Protein AF-A0A1X0SVI6-F1 (afdb_monomer)

pLDDT: mean 76.53, std 15.0, range [39.41, 91.25]

Structure (mmCIF, N/CA/C/O backbone):
data_AF-A0A1X0SVI6-F1
#
_entry.id   AF-A0A1X0SVI6-F1
#
loop_
_atom_site.group_PDB
_atom_site.id
_atom_site.type_symbol
_atom_site.label_atom_id
_atom_site.label_alt_id
_atom_site.label_comp_id
_atom_site.label_asym_id
_atom_site.label_entity_id
_atom_site.label_seq_id
_atom_site.pdbx_PDB_ins_code
_atom_site.Cartn_x
_atom_site.Cartn_y
_atom_site.Cartn_z
_atom_site.occupancy
_atom_site.B_iso_or_equiv
_atom_site.auth_seq_id
_atom_site.auth_comp_id
_atom_site.auth_asym_id
_atom_site.auth_atom_id
_atom_site.pdbx_PDB_model_num
ATOM 1 N N . GLU A 1 1 ? -9.257 19.167 -13.200 1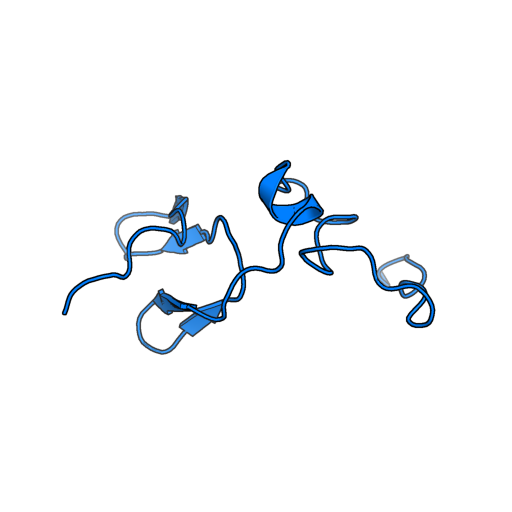.00 51.12 1 GLU A N 1
ATOM 2 C CA . GLU A 1 1 ? -8.296 18.637 -14.187 1.00 51.12 1 GLU A CA 1
ATOM 3 C C . GLU A 1 1 ? -8.312 17.113 -14.120 1.00 51.12 1 GLU A C 1
ATOM 5 O O . GLU A 1 1 ? -8.285 16.594 -13.007 1.00 51.12 1 GLU A O 1
ATOM 10 N N . PRO A 1 2 ? -8.486 16.389 -15.238 1.00 62.62 2 PRO A N 1
ATOM 11 C CA . PRO A 1 2 ? -8.512 14.931 -15.221 1.00 62.62 2 PRO A CA 1
ATOM 12 C C . PRO A 1 2 ? -7.112 14.357 -14.978 1.00 62.62 2 PRO A C 1
ATOM 14 O O . PRO A 1 2 ? -6.107 14.873 -15.459 1.00 62.62 2 PRO A O 1
ATOM 17 N N . ILE A 1 3 ? -7.057 13.268 -14.220 1.00 59.06 3 ILE A N 1
ATOM 18 C CA . ILE A 1 3 ? -5.816 12.588 -13.844 1.00 59.06 3 ILE A CA 1
ATOM 19 C C . ILE A 1 3 ? -5.253 11.851 -15.067 1.00 59.06 3 ILE A C 1
ATOM 21 O O . ILE A 1 3 ? -5.853 10.894 -15.553 1.00 59.06 3 ILE A O 1
ATOM 25 N N . GLY A 1 4 ? -4.102 12.295 -15.574 1.00 54.50 4 GLY A N 1
ATOM 26 C CA . GLY A 1 4 ? -3.409 11.649 -16.687 1.00 54.50 4 GLY A CA 1
ATOM 27 C C . GLY A 1 4 ? -2.691 10.364 -16.262 1.00 54.50 4 GLY A C 1
ATOM 28 O O . GLY A 1 4 ? -1.857 10.373 -15.357 1.00 54.50 4 GLY 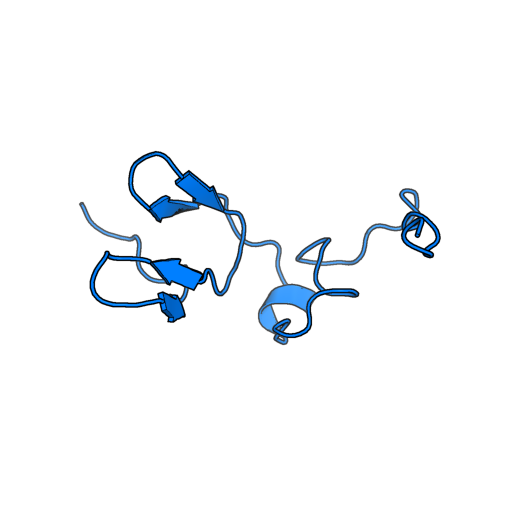A O 1
ATOM 29 N N . GLY A 1 5 ? -2.982 9.249 -16.937 1.00 59.31 5 GLY A N 1
ATOM 30 C CA . GLY A 1 5 ? -2.232 7.999 -16.801 1.00 59.31 5 GLY A CA 1
ATOM 31 C C . GLY A 1 5 ? -2.926 6.817 -17.475 1.00 59.31 5 GLY A C 1
ATOM 32 O O . GLY A 1 5 ? -4.117 6.605 -17.278 1.00 59.31 5 GLY A O 1
ATOM 33 N N . ARG A 1 6 ? -2.178 6.028 -18.258 1.00 62.31 6 ARG A N 1
ATOM 34 C CA . ARG A 1 6 ? -2.684 4.774 -18.838 1.00 62.31 6 ARG A CA 1
ATOM 35 C C . ARG A 1 6 ? -2.960 3.760 -17.714 1.00 62.31 6 ARG A C 1
ATOM 37 O O . ARG A 1 6 ? -2.116 3.643 -16.815 1.00 62.31 6 ARG A O 1
ATOM 44 N N . PRO A 1 7 ? -4.099 3.044 -17.739 1.00 63.16 7 PRO A N 1
ATOM 45 C CA . PRO A 1 7 ? -4.304 1.874 -16.895 1.00 63.16 7 PRO A CA 1
ATOM 46 C C . PRO A 1 7 ? -3.135 0.894 -17.075 1.00 63.16 7 PRO A C 1
ATOM 48 O O . PRO A 1 7 ? -2.639 0.762 -18.196 1.00 63.16 7 PRO A O 1
ATOM 51 N N . PRO A 1 8 ? -2.650 0.249 -16.003 1.00 55.91 8 PRO A N 1
ATOM 52 C CA . PRO A 1 8 ? -1.608 -0.762 -16.126 1.00 55.91 8 PRO A CA 1
ATOM 53 C C . PRO A 1 8 ? -2.100 -1.938 -16.982 1.00 55.91 8 PRO A C 1
ATOM 55 O O . PRO A 1 8 ? -3.273 -2.307 -16.915 1.00 55.91 8 PRO A O 1
ATOM 58 N N . ASP A 1 9 ? -1.198 -2.523 -17.769 1.00 60.12 9 ASP A N 1
ATOM 59 C CA . ASP A 1 9 ? -1.457 -3.733 -18.551 1.00 60.12 9 ASP A CA 1
ATOM 60 C C . ASP A 1 9 ? -1.877 -4.883 -17.622 1.00 60.12 9 ASP A C 1
ATOM 62 O O . ASP A 1 9 ? -1.078 -5.397 -16.839 1.00 60.12 9 ASP A O 1
ATOM 66 N N . LEU A 1 10 ? -3.146 -5.291 -17.701 1.00 63.84 10 LEU A N 1
ATOM 67 C CA . LEU A 1 10 ? -3.704 -6.372 -16.874 1.00 63.84 10 LEU A CA 1
ATOM 68 C C . LEU A 1 10 ? -3.226 -7.766 -17.315 1.00 63.84 10 LEU A C 1
ATOM 70 O O . LEU A 1 10 ? -3.420 -8.736 -16.587 1.00 63.84 10 LEU A O 1
ATOM 74 N N . ILE A 1 11 ? -2.615 -7.866 -18.500 1.00 65.94 11 ILE A N 1
ATOM 75 C CA . ILE A 1 11 ? -2.133 -9.123 -19.092 1.00 65.94 11 ILE A CA 1
ATOM 76 C C . ILE A 1 11 ? -0.836 -9.590 -18.413 1.00 65.94 11 ILE A C 1
ATOM 78 O O . ILE A 1 11 ? -0.618 -10.790 -18.249 1.00 65.94 11 ILE A O 1
ATOM 82 N N . HIS A 1 12 ? 0.003 -8.651 -17.969 1.00 65.12 12 HIS A N 1
ATOM 83 C CA . HIS A 1 12 ? 1.280 -8.936 -17.315 1.00 65.12 12 HIS A CA 1
ATOM 84 C C . HIS A 1 12 ? 1.349 -8.225 -15.963 1.00 65.12 12 HIS A C 1
ATOM 86 O O . HIS A 1 12 ? 2.037 -7.208 -15.833 1.00 65.12 12 HIS A O 1
ATOM 92 N N . PRO A 1 13 ? 0.620 -8.726 -14.948 1.00 67.25 13 PRO A N 1
ATOM 93 C CA . PRO A 1 13 ? 0.674 -8.129 -13.629 1.00 67.25 13 PRO A CA 1
ATOM 94 C C . PRO A 1 13 ? 2.115 -8.182 -13.099 1.00 67.25 13 PRO A C 1
ATOM 96 O O . PRO A 1 13 ? 2.793 -9.203 -13.253 1.00 67.25 13 PRO A O 1
ATOM 99 N N . PRO A 1 14 ? 2.595 -7.099 -12.467 1.00 72.75 14 PRO A N 1
ATOM 100 C CA . PRO A 1 14 ? 3.891 -7.115 -11.811 1.00 72.75 14 PRO A CA 1
ATOM 101 C C . PRO A 1 14 ? 3.917 -8.184 -10.711 1.00 72.75 14 PRO A C 1
ATOM 103 O O . PRO A 1 14 ? 2.906 -8.439 -10.047 1.00 72.75 14 PRO A O 1
ATOM 106 N N . GLN A 1 15 ? 5.081 -8.804 -10.518 1.00 81.06 15 GLN A N 1
ATOM 107 C CA . GLN A 1 15 ? 5.276 -9.752 -9.424 1.00 81.06 15 GLN A CA 1
ATOM 108 C C . GLN A 1 15 ? 5.208 -9.030 -8.068 1.00 81.06 15 GLN A C 1
ATOM 110 O O . GLN A 1 15 ? 5.507 -7.841 -7.960 1.00 81.06 15 GLN A O 1
ATOM 115 N N . GLY A 1 16 ? 4.743 -9.740 -7.040 1.00 89.50 16 GLY A N 1
ATOM 116 C CA . GLY A 1 16 ? 4.538 -9.172 -5.710 1.00 89.50 16 GLY A CA 1
ATOM 117 C C . GLY A 1 16 ? 3.296 -8.274 -5.591 1.00 89.50 16 GLY A C 1
ATOM 118 O O . GLY A 1 16 ? 2.165 -8.674 -5.906 1.00 89.50 16 GLY A O 1
ATOM 119 N N . CYS A 1 17 ? 3.484 -7.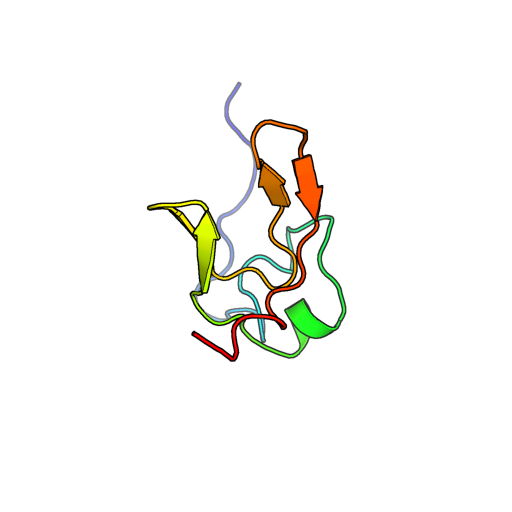067 -5.054 1.00 90.25 17 CYS A N 1
ATOM 120 C CA . CYS A 1 17 ? 2.429 -6.083 -4.827 1.00 90.25 17 CYS A CA 1
ATOM 121 C C . CYS A 1 17 ? 2.040 -5.373 -6.139 1.00 90.25 17 CYS A C 1
ATOM 123 O O . CYS A 1 17 ? 2.874 -4.687 -6.729 1.00 90.25 17 CYS A O 1
ATOM 125 N N . PRO A 1 18 ? 0.763 -5.410 -6.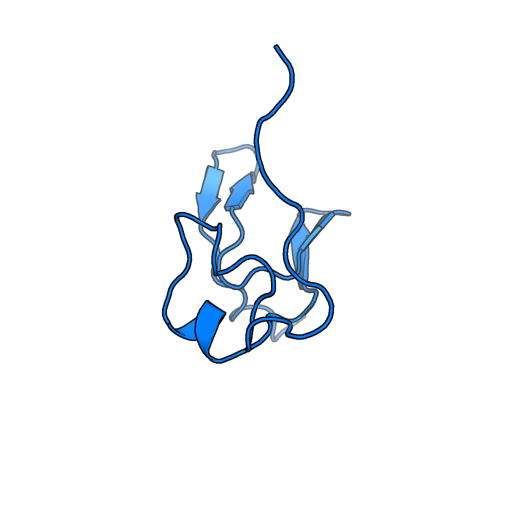567 1.00 86.69 18 PRO A N 1
ATOM 126 C CA . PRO A 1 18 ? 0.329 -4.805 -7.833 1.00 86.69 18 PRO A CA 1
ATOM 127 C C . PRO A 1 18 ? 0.550 -3.287 -7.896 1.00 86.69 18 PRO A C 1
ATOM 129 O O . PRO A 1 18 ? 0.622 -2.702 -8.974 1.00 86.69 18 PRO A O 1
ATOM 132 N N . PHE A 1 19 ? 0.686 -2.643 -6.736 1.00 88.12 19 PHE A N 1
ATOM 133 C CA . PHE A 1 19 ? 0.905 -1.207 -6.619 1.00 88.12 19 PHE A CA 1
ATOM 134 C C . PHE A 1 19 ? 2.387 -0.815 -6.595 1.00 88.12 19 PHE A C 1
ATOM 136 O O . PHE A 1 19 ? 2.685 0.373 -6.722 1.00 88.12 19 PHE A O 1
ATOM 143 N N . HIS A 1 20 ? 3.328 -1.762 -6.470 1.00 90.19 20 HIS A N 1
ATOM 144 C CA . HIS A 1 20 ? 4.758 -1.454 -6.353 1.00 90.19 20 HIS A CA 1
ATOM 145 C C . HIS A 1 20 ? 5.321 -0.589 -7.503 1.00 90.19 20 HIS A C 1
ATOM 147 O O . HIS A 1 20 ? 6.193 0.232 -7.218 1.00 90.19 20 HIS A O 1
ATOM 153 N N . PRO A 1 21 ? 4.858 -0.683 -8.774 1.00 87.31 21 PRO A N 1
ATOM 154 C CA . PRO A 1 21 ? 5.392 0.163 -9.847 1.00 87.31 21 PRO A CA 1
ATOM 155 C C . PRO A 1 21 ? 5.008 1.639 -9.708 1.00 87.31 21 PRO A C 1
ATOM 157 O O . PRO A 1 21 ? 5.615 2.497 -10.342 1.00 87.31 21 PRO A O 1
ATOM 160 N N . ARG A 1 22 ? 3.974 1.939 -8.911 1.00 88.44 22 ARG A N 1
ATOM 161 C CA . ARG A 1 22 ? 3.431 3.292 -8.713 1.00 88.44 22 ARG A CA 1
ATOM 162 C C . ARG A 1 22 ? 3.534 3.780 -7.267 1.00 88.44 22 ARG A C 1
ATOM 164 O O . ARG A 1 22 ? 3.226 4.937 -6.995 1.00 88.44 22 ARG A O 1
ATOM 171 N N . CYS A 1 23 ? 3.933 2.919 -6.336 1.00 89.06 23 CYS A N 1
ATOM 172 C CA . CYS A 1 23 ? 4.042 3.249 -4.925 1.00 89.06 23 CYS A CA 1
ATOM 173 C C . CYS A 1 23 ? 5.404 3.890 -4.632 1.00 89.06 23 CYS A C 1
ATOM 175 O O . CYS A 1 23 ? 6.446 3.259 -4.784 1.00 89.06 23 CYS A O 1
ATOM 177 N N . ARG A 1 24 ? 5.392 5.140 -4.153 1.00 88.31 24 ARG A N 1
ATOM 178 C CA . ARG A 1 24 ? 6.603 5.886 -3.752 1.00 88.31 24 ARG A CA 1
ATOM 179 C C . ARG A 1 24 ? 7.310 5.325 -2.510 1.00 88.31 24 ARG A C 1
ATOM 181 O O . ARG A 1 24 ? 8.423 5.737 -2.218 1.00 88.31 24 ARG A O 1
ATOM 188 N N . PHE A 1 25 ? 6.642 4.434 -1.780 1.00 88.19 25 PHE A N 1
ATOM 189 C CA . PHE A 1 25 ? 7.133 3.775 -0.567 1.00 88.19 25 PHE A CA 1
ATOM 190 C C . PHE A 1 25 ? 7.397 2.277 -0.800 1.00 88.19 25 PHE A C 1
ATOM 192 O O . PHE A 1 25 ? 7.470 1.507 0.152 1.00 88.19 25 PHE A O 1
ATOM 199 N N . ALA A 1 26 ? 7.450 1.829 -2.061 1.00 89.75 26 ALA A N 1
ATOM 200 C CA . ALA A 1 26 ? 7.708 0.432 -2.379 1.00 89.75 26 ALA A CA 1
ATOM 201 C C . ALA A 1 26 ? 9.159 0.054 -2.063 1.00 89.75 26 ALA A C 1
ATOM 203 O O . ALA A 1 26 ? 10.085 0.591 -2.670 1.00 89.75 26 ALA A O 1
ATOM 204 N N . GLU A 1 27 ? 9.328 -0.928 -1.185 1.00 91.06 27 GLU A N 1
ATOM 205 C CA . GLU A 1 27 ? 10.613 -1.576 -0.919 1.00 91.06 27 GLU A CA 1
ATOM 206 C C . GLU A 1 27 ? 10.743 -2.892 -1.698 1.00 91.06 27 GLU A C 1
ATOM 208 O O . GLU A 1 27 ? 9.807 -3.328 -2.381 1.00 91.06 27 GLU A O 1
ATOM 213 N N . ASP A 1 28 ? 11.893 -3.554 -1.586 1.00 91.25 28 ASP A N 1
ATOM 214 C CA . ASP A 1 28 ? 12.173 -4.822 -2.268 1.00 91.25 28 ASP A CA 1
ATOM 215 C C . ASP A 1 28 ? 11.154 -5.913 -1.926 1.00 91.25 28 ASP A C 1
ATOM 217 O O . ASP A 1 28 ? 10.696 -6.634 -2.815 1.00 91.25 28 ASP A O 1
ATOM 221 N N . LYS A 1 29 ? 10.676 -5.956 -0.675 1.00 89.62 29 LYS A N 1
ATOM 222 C CA . LYS A 1 29 ? 9.625 -6.890 -0.244 1.00 89.62 29 LYS A CA 1
ATOM 223 C C . LYS A 1 29 ? 8.324 -6.731 -1.039 1.00 89.62 29 LYS A C 1
ATOM 225 O O . LYS A 1 29 ? 7.677 -7.718 -1.375 1.00 89.62 29 LYS A O 1
ATOM 230 N N . CYS A 1 30 ? 7.972 -5.501 -1.424 1.00 90.88 30 CYS A N 1
ATOM 231 C CA . CYS A 1 30 ? 6.804 -5.226 -2.265 1.00 90.88 30 CYS A CA 1
ATOM 232 C C . CYS A 1 30 ? 6.972 -5.725 -3.705 1.00 90.88 30 CYS A C 1
ATOM 234 O O . CYS A 1 30 ? 5.969 -5.940 -4.380 1.00 90.88 30 CYS A O 1
ATOM 236 N N . ARG A 1 31 ? 8.210 -5.866 -4.191 1.00 90.62 31 ARG A N 1
ATOM 237 C CA . ARG A 1 31 ? 8.527 -6.368 -5.541 1.00 90.62 31 ARG A CA 1
ATOM 238 C C . ARG A 1 31 ? 8.626 -7.891 -5.563 1.00 90.62 31 ARG A C 1
ATOM 240 O O . ARG A 1 31 ? 8.298 -8.509 -6.569 1.00 90.62 31 ARG A O 1
ATOM 247 N N . ALA A 1 32 ? 9.082 -8.478 -4.460 1.00 91.06 32 ALA A N 1
ATOM 248 C CA . ALA A 1 32 ? 9.253 -9.917 -4.318 1.00 91.06 32 ALA A CA 1
ATOM 249 C C . ALA A 1 32 ? 7.932 -10.628 -3.994 1.00 91.06 32 ALA A C 1
ATOM 251 O O . ALA A 1 32 ? 7.612 -11.645 -4.606 1.00 91.06 32 ALA A O 1
ATOM 252 N N . GLU A 1 33 ? 7.142 -10.086 -3.061 1.00 90.00 33 GLU A N 1
ATOM 253 C CA . GLU A 1 33 ? 6.011 -10.801 -2.469 1.00 90.00 33 GLU A CA 1
ATOM 254 C C . GLU A 1 33 ? 4.749 -9.944 -2.376 1.00 90.00 33 GLU A C 1
ATOM 256 O O . GLU A 1 33 ? 4.782 -8.721 -2.194 1.00 90.00 33 GLU A O 1
ATOM 261 N N . ARG A 1 34 ? 3.593 -10.605 -2.495 1.00 88.94 34 ARG A N 1
ATOM 262 C CA . ARG A 1 34 ? 2.296 -9.950 -2.334 1.00 88.94 34 ARG A CA 1
ATOM 263 C C . ARG A 1 34 ? 1.948 -9.885 -0.842 1.00 88.94 34 ARG A C 1
ATOM 265 O O . ARG A 1 34 ? 1.890 -10.938 -0.211 1.00 88.94 34 ARG A O 1
ATOM 272 N N . PRO A 1 35 ? 1.671 -8.692 -0.287 1.00 89.12 35 PRO A N 1
ATOM 273 C CA . PRO A 1 35 ? 1.283 -8.571 1.113 1.00 89.12 35 PRO A CA 1
ATOM 274 C C . PRO A 1 35 ? -0.060 -9.267 1.388 1.00 89.12 35 PRO A C 1
ATOM 276 O O . PRO A 1 35 ? -0.967 -9.193 0.548 1.00 89.12 35 PRO A O 1
ATOM 279 N N . PRO A 1 36 ? -0.222 -9.912 2.556 1.00 89.25 36 PRO A N 1
ATOM 280 C CA . PRO A 1 36 ? -1.508 -10.443 2.989 1.00 89.25 36 PRO A CA 1
ATOM 281 C C . PRO A 1 36 ? -2.479 -9.307 3.339 1.00 89.25 36 PRO A C 1
ATOM 283 O O . PRO A 1 36 ? -2.066 -8.203 3.687 1.00 89.25 36 PRO A O 1
ATOM 286 N N . LEU A 1 37 ? -3.785 -9.581 3.265 1.00 89.56 37 LEU A N 1
ATOM 287 C CA . LEU A 1 37 ? -4.817 -8.633 3.690 1.00 89.56 37 LEU A CA 1
ATOM 288 C C . LEU A 1 37 ? -4.933 -8.629 5.223 1.00 89.56 37 LEU A C 1
ATOM 290 O O . LEU A 1 37 ? -5.682 -9.430 5.792 1.00 89.56 37 LEU A O 1
ATOM 294 N N . ALA A 1 38 ? -4.220 -7.709 5.865 1.00 87.81 38 ALA A N 1
ATOM 295 C CA . ALA A 1 38 ? -4.192 -7.545 7.315 1.00 87.81 38 ALA A CA 1
ATOM 296 C C . ALA A 1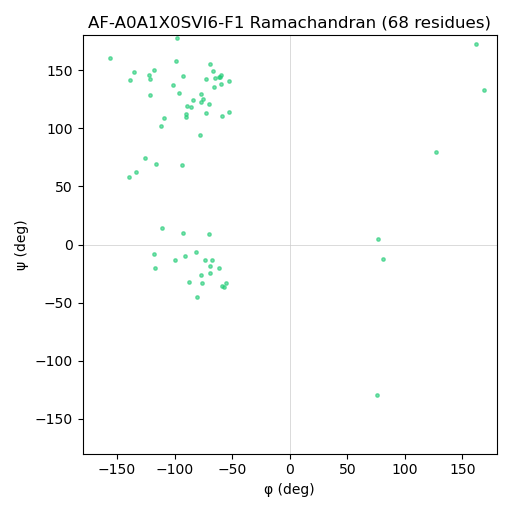 38 ? -5.116 -6.414 7.782 1.00 87.81 38 ALA A C 1
ATOM 298 O O . ALA A 1 38 ? -5.477 -5.527 7.005 1.00 87.81 38 ALA A O 1
ATOM 299 N N . GLU A 1 39 ? -5.523 -6.469 9.046 1.00 87.06 39 GLU A N 1
ATOM 300 C CA . GLU A 1 39 ? -6.178 -5.347 9.715 1.00 87.06 39 GLU A CA 1
ATOM 301 C C . GLU A 1 39 ? -5.123 -4.307 10.094 1.00 87.06 39 GLU A C 1
ATOM 303 O O . GLU A 1 39 ? -4.076 -4.654 10.630 1.00 87.06 39 GLU A O 1
ATOM 308 N N . VAL A 1 40 ? -5.370 -3.049 9.733 1.00 84.81 40 VAL A N 1
ATOM 309 C CA . VAL A 1 40 ? -4.433 -1.934 9.964 1.00 84.81 40 VAL A CA 1
ATOM 310 C C . VAL A 1 40 ? -5.022 -0.881 10.892 1.00 84.81 40 VAL A C 1
ATOM 312 O O . VAL A 1 40 ? -4.293 -0.095 11.473 1.00 84.81 40 VAL A O 1
ATOM 315 N N . GLU A 1 41 ? -6.342 -0.864 11.030 1.00 82.62 41 GLU A N 1
ATOM 316 C CA . GLU A 1 41 ? -7.086 -0.043 11.977 1.00 82.62 41 GLU A CA 1
ATOM 317 C C . GLU A 1 41 ? -8.432 -0.742 12.210 1.00 82.62 41 GLU A C 1
ATOM 319 O O . GLU A 1 41 ? -8.866 -1.545 11.377 1.00 82.62 41 GLU A O 1
ATOM 324 N N . THR A 1 42 ? -9.125 -0.435 13.304 1.00 84.25 42 THR A N 1
ATOM 325 C CA . THR A 1 42 ? -10.440 -1.013 13.605 1.00 84.25 42 THR A CA 1
ATOM 326 C C . THR A 1 42 ? -11.400 -0.842 12.423 1.00 84.25 42 THR A C 1
ATOM 328 O O . THR A 1 42 ? -11.775 0.270 12.051 1.00 84.25 42 THR A O 1
ATOM 331 N N . GLY A 1 43 ? -11.802 -1.957 11.806 1.00 86.94 43 GLY A N 1
ATOM 332 C CA . GLY A 1 43 ? -12.696 -1.960 10.643 1.00 86.94 43 GLY A CA 1
ATOM 333 C C . GLY A 1 43 ? -12.042 -1.577 9.307 1.00 86.94 43 GLY A C 1
ATOM 334 O O . GLY A 1 43 ? -12.740 -1.512 8.292 1.00 86.94 43 GLY A O 1
ATOM 335 N N . ARG A 1 44 ? -10.721 -1.358 9.256 1.00 86.25 44 ARG A N 1
ATOM 336 C CA . ARG A 1 44 ? -9.968 -1.082 8.023 1.00 86.25 44 ARG A CA 1
ATOM 337 C C . ARG A 1 44 ? -8.883 -2.125 7.817 1.00 86.25 44 ARG A C 1
ATOM 339 O O . ARG A 1 44 ? -8.037 -2.387 8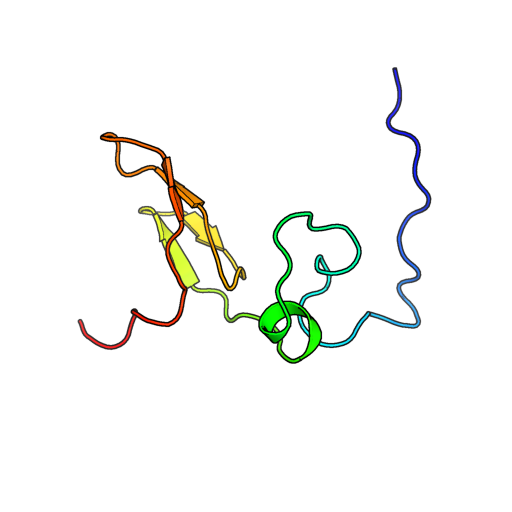.667 1.00 86.25 44 ARG A O 1
ATOM 346 N N . ARG A 1 45 ? -8.877 -2.692 6.617 1.00 89.12 45 ARG A N 1
ATOM 347 C CA . ARG A 1 45 ? -7.918 -3.717 6.213 1.00 89.12 45 ARG A CA 1
ATOM 348 C C . ARG A 1 45 ? -7.142 -3.253 4.995 1.00 89.12 45 ARG A C 1
ATOM 350 O O . ARG A 1 45 ? -7.715 -2.636 4.098 1.00 89.12 45 ARG A O 1
ATOM 357 N N . ALA A 1 46 ? -5.857 -3.578 4.944 1.00 89.50 46 ALA A N 1
ATOM 358 C CA . ALA A 1 46 ? -5.004 -3.276 3.806 1.00 89.50 46 ALA A CA 1
ATOM 359 C C . ALA A 1 46 ? -4.082 -4.452 3.481 1.00 89.50 46 ALA A C 1
ATOM 361 O O . ALA A 1 46 ? -3.538 -5.113 4.360 1.00 89.50 46 ALA A O 1
ATOM 362 N N . ALA A 1 47 ? -3.885 -4.685 2.186 1.00 91.00 47 ALA A N 1
ATOM 363 C CA . ALA A 1 47 ? -2.828 -5.546 1.673 1.00 91.00 47 ALA A CA 1
ATOM 364 C C . ALA A 1 47 ? -1.611 -4.673 1.340 1.00 91.00 47 ALA A C 1
ATOM 366 O O . ALA A 1 47 ? -1.292 -4.430 0.177 1.00 91.00 47 ALA A O 1
ATOM 367 N N . CYS A 1 48 ? -0.980 -4.123 2.376 1.00 90.31 48 CYS A N 1
ATOM 368 C CA . CYS A 1 48 ? 0.258 -3.352 2.283 1.00 90.31 48 CYS A CA 1
ATOM 369 C C . CYS A 1 48 ? 1.302 -4.030 3.167 1.00 90.31 48 CYS A C 1
ATOM 371 O O . CYS A 1 48 ? 0.929 -4.565 4.202 1.00 90.31 48 CYS A O 1
ATOM 373 N N . TRP A 1 49 ? 2.581 -4.013 2.787 1.00 91.06 49 TRP A N 1
ATOM 374 C CA . TRP A 1 49 ? 3.671 -4.424 3.686 1.00 91.06 49 TRP A CA 1
ATOM 375 C C . TRP A 1 49 ? 4.013 -3.350 4.721 1.00 91.06 49 TRP A C 1
ATOM 377 O O . TRP A 1 49 ? 4.499 -3.676 5.798 1.00 91.06 49 TRP A O 1
ATOM 387 N N . PHE A 1 50 ? 3.739 -2.089 4.379 1.00 89.50 50 PHE A N 1
ATOM 388 C CA . PHE A 1 50 ? 4.071 -0.914 5.180 1.00 89.50 50 PHE A CA 1
ATOM 389 C C . PHE A 1 50 ? 2.872 0.043 5.264 1.00 89.50 50 PHE A C 1
ATOM 391 O O . PHE A 1 50 ? 2.904 1.130 4.672 1.00 89.50 50 PHE A O 1
ATOM 398 N N . PRO A 1 51 ? 1.741 -0.380 5.852 1.00 87.81 51 PRO A N 1
ATOM 399 C CA . PRO A 1 51 ? 0.599 0.500 6.045 1.00 87.81 51 PRO A CA 1
ATOM 400 C C . PRO A 1 51 ? 0.954 1.709 6.917 1.00 87.81 51 PRO A C 1
ATOM 402 O O . PRO A 1 51 ? 1.722 1.614 7.870 1.00 87.81 51 PRO A O 1
ATOM 405 N N . PHE A 1 52 ? 0.353 2.851 6.591 1.00 84.12 52 PHE A N 1
ATOM 406 C CA . PHE A 1 52 ? 0.309 3.985 7.503 1.00 84.12 52 PHE A CA 1
ATOM 407 C C . PHE A 1 52 ? -0.947 3.845 8.357 1.00 84.12 52 PHE A C 1
ATOM 409 O O . PHE A 1 52 ? -2.051 3.784 7.809 1.00 84.12 52 PHE A O 1
ATOM 416 N N . ILE A 1 53 ? -0.759 3.746 9.666 1.00 81.88 53 ILE A N 1
ATOM 417 C CA . ILE A 1 53 ? -1.824 3.665 10.660 1.00 81.88 53 ILE A CA 1
ATOM 418 C C . ILE A 1 53 ? -1.959 5.046 11.285 1.00 81.88 53 ILE A C 1
ATOM 420 O O . ILE A 1 53 ? -0.955 5.700 11.562 1.00 81.88 53 ILE A O 1
ATOM 424 N N . ASP A 1 54 ? -3.196 5.489 11.470 1.00 76.81 54 ASP A N 1
ATOM 425 C CA . ASP A 1 54 ? -3.499 6.657 12.282 1.00 76.81 54 ASP A CA 1
ATOM 426 C C . ASP A 1 54 ? -4.181 6.157 13.554 1.00 76.81 54 ASP A C 1
ATOM 428 O O . ASP A 1 54 ? -5.289 5.630 13.509 1.00 76.81 54 ASP A O 1
ATOM 432 N N . ASP A 1 55 ? -3.477 6.229 14.678 1.00 74.62 55 ASP A N 1
ATOM 433 C CA . ASP A 1 55 ? -3.975 5.763 15.980 1.00 74.62 55 ASP A CA 1
ATOM 434 C C . ASP A 1 55 ? -4.663 6.882 16.787 1.00 74.62 55 ASP A C 1
ATOM 436 O O . ASP A 1 55 ? -4.984 6.721 17.964 1.00 74.62 55 ASP A O 1
ATOM 440 N N . GLY A 1 56 ? -4.905 8.037 16.158 1.00 70.81 56 GLY A N 1
ATOM 441 C CA . GLY A 1 56 ? -5.445 9.230 16.806 1.00 70.81 56 GLY A CA 1
ATOM 442 C C . GLY A 1 56 ? -4.405 10.071 17.557 1.00 70.81 56 GLY A C 1
ATOM 443 O O . GLY A 1 56 ? -4.705 11.223 17.877 1.00 70.81 56 GLY A O 1
ATOM 444 N N . ALA A 1 57 ? -3.185 9.564 17.796 1.00 64.62 57 ALA A N 1
ATOM 445 C CA . ALA A 1 57 ? -2.048 10.361 18.276 1.00 64.62 57 ALA A CA 1
ATOM 446 C C . ALA A 1 57 ? -1.072 10.773 17.152 1.00 64.62 57 ALA A C 1
ATOM 448 O O . ALA A 1 57 ? -0.250 11.671 17.351 1.00 64.62 57 ALA A O 1
ATOM 449 N N . GLY A 1 58 ? -1.182 10.172 15.962 1.00 66.12 58 GLY A N 1
ATOM 450 C CA . GLY A 1 58 ? -0.451 10.557 14.754 1.00 66.12 58 GLY A CA 1
ATOM 451 C C . GLY A 1 58 ? -0.433 9.461 13.685 1.00 66.12 58 GLY A C 1
ATOM 452 O O . GLY A 1 58 ? -0.839 8.330 13.929 1.00 66.12 58 GLY A O 1
ATOM 453 N N . THR A 1 59 ? 0.074 9.794 12.494 1.00 74.38 59 THR A N 1
ATOM 454 C CA . THR A 1 59 ? 0.231 8.837 11.389 1.00 74.38 59 THR A CA 1
ATOM 455 C C . THR A 1 59 ? 1.606 8.162 11.458 1.00 74.38 59 THR A C 1
ATOM 457 O O . THR A 1 59 ? 2.630 8.809 11.214 1.00 74.38 59 THR A O 1
ATOM 460 N N . SER A 1 60 ? 1.651 6.861 11.748 1.00 74.25 60 SER A N 1
ATOM 461 C CA . SER A 1 60 ? 2.884 6.067 11.853 1.00 74.25 60 SER A CA 1
ATOM 462 C C . SER A 1 60 ? 2.932 4.937 10.817 1.00 74.25 60 SER A C 1
ATOM 464 O O . SER A 1 60 ? 1.904 4.451 10.348 1.00 74.25 60 SER A O 1
ATOM 466 N N . ARG A 1 61 ? 4.138 4.546 10.384 1.00 77.56 61 ARG A N 1
ATOM 467 C CA . ARG A 1 61 ? 4.328 3.443 9.427 1.00 77.56 61 ARG A CA 1
ATOM 468 C C . ARG A 1 61 ? 4.476 2.137 10.200 1.00 77.56 61 ARG A C 1
ATOM 470 O O . ARG A 1 61 ? 5.508 1.933 10.834 1.00 77.56 61 ARG A O 1
ATOM 477 N N . ALA A 1 62 ? 3.480 1.268 10.119 1.00 71.88 62 ALA A N 1
ATOM 478 C CA . ALA A 1 62 ? 3.539 -0.066 10.696 1.00 71.88 62 ALA A CA 1
ATOM 479 C C . ALA A 1 62 ? 4.036 -1.062 9.650 1.00 71.88 62 ALA A C 1
ATOM 481 O O . ALA A 1 62 ? 3.737 -0.927 8.464 1.00 71.88 62 ALA A O 1
ATOM 482 N N . GLU A 1 63 ? 4.805 -2.058 10.075 1.00 66.56 63 GLU A N 1
ATOM 483 C CA . GLU A 1 63 ? 5.169 -3.183 9.224 1.00 66.56 63 GLU A CA 1
ATOM 484 C C . GLU A 1 63 ? 4.199 -4.332 9.495 1.00 66.56 63 GLU A C 1
ATOM 486 O O . GLU A 1 63 ? 3.961 -4.712 10.638 1.00 66.56 63 GLU A O 1
ATOM 491 N N . THR A 1 64 ? 3.633 -4.919 8.445 1.00 62.56 64 THR A N 1
ATOM 492 C CA . THR A 1 64 ? 2.587 -5.960 8.551 1.00 62.56 64 THR A CA 1
ATOM 493 C C . THR A 1 64 ? 3.119 -7.297 9.097 1.00 62.56 64 THR A C 1
ATOM 495 O O . THR A 1 64 ? 2.432 -8.312 9.046 1.00 62.56 64 THR A O 1
AT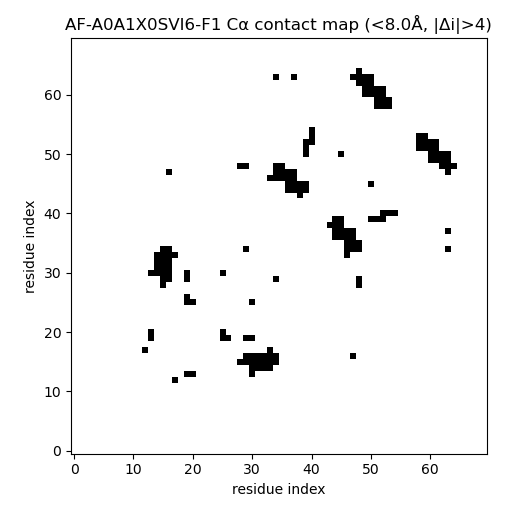OM 498 N N . MET A 1 65 ? 4.363 -7.330 9.587 1.00 53.06 65 MET A N 1
ATOM 499 C CA . MET A 1 65 ? 5.010 -8.511 10.163 1.00 53.06 65 MET A CA 1
ATOM 500 C C . MET A 1 65 ? 4.628 -8.788 11.623 1.00 53.06 65 MET A C 1
ATOM 502 O O . MET A 1 65 ? 4.952 -9.862 12.121 1.00 53.06 65 MET A O 1
ATOM 506 N N . GLU A 1 66 ? 3.879 -7.906 12.284 1.00 48.94 66 GLU A N 1
ATOM 507 C CA . GLU A 1 66 ? 3.460 -8.083 13.679 1.00 48.94 66 GLU A CA 1
ATOM 508 C C . GLU A 1 66 ? 1.935 -8.210 13.795 1.00 48.94 66 GLU A C 1
ATOM 510 O O . GLU A 1 66 ? 1.227 -7.348 14.305 1.00 48.94 66 GLU A O 1
ATOM 515 N N . THR A 1 67 ? 1.385 -9.318 13.302 1.00 46.56 67 THR A N 1
ATOM 516 C CA . THR A 1 67 ? 0.078 -9.803 13.779 1.00 46.56 67 THR A CA 1
ATOM 517 C C . THR A 1 67 ? 0.116 -11.321 13.905 1.00 46.56 67 THR A C 1
ATOM 519 O O . THR A 1 67 ? -0.635 -12.054 13.268 1.00 46.56 67 THR A O 1
ATOM 522 N N . ALA A 1 68 ? 1.050 -11.803 14.723 1.00 44.03 68 ALA A N 1
ATOM 523 C CA . ALA A 1 68 ? 0.971 -13.123 15.327 1.00 44.03 68 ALA A CA 1
ATOM 524 C C . ALA A 1 68 ? 0.759 -12.927 16.832 1.00 44.03 68 ALA A C 1
ATOM 526 O O . ALA A 1 68 ? 1.704 -12.609 17.547 1.00 44.03 68 ALA A O 1
ATOM 527 N N . GLY A 1 69 ? -0.480 -13.108 17.292 1.00 39.41 69 GLY A N 1
ATOM 528 C CA . GLY A 1 69 ? -0.787 -13.262 18.715 1.00 39.41 69 GLY A CA 1
ATOM 529 C C . GLY A 1 69 ? -1.861 -12.315 19.237 1.00 39.41 69 GLY A C 1
ATOM 530 O O . GLY A 1 69 ? -1.546 -11.331 19.900 1.00 39.41 69 GLY A O 1
ATOM 531 N N . VAL A 1 70 ? -3.124 -12.665 18.981 1.00 39.72 70 VAL A N 1
ATOM 532 C CA . VAL A 1 70 ? -4.113 -12.668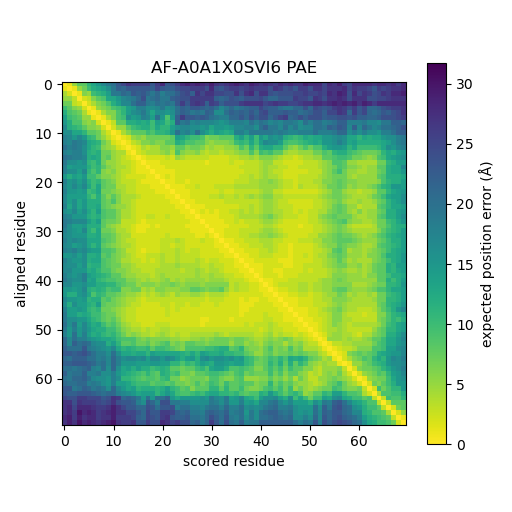 20.069 1.00 39.72 70 VAL A CA 1
ATOM 533 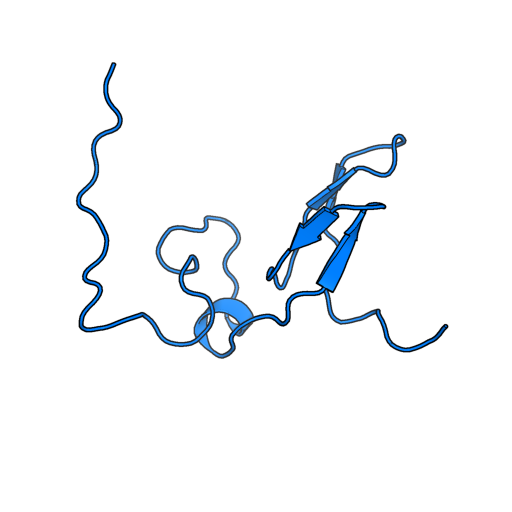C C . VAL A 1 70 ? -4.072 -14.057 20.689 1.00 39.72 70 VAL A C 1
ATOM 535 O O . VAL A 1 70 ? -3.996 -15.027 19.896 1.00 39.72 70 VAL A O 1
#

Sequence (70 aa):
EPIGGRPPDLIHPPQGCPFHPRCRFAEDKCRAERPPLAEVETGRRAACWFPFIDDGAGTSRAETMETAGV

Secondary structure (DSSP, 8-state):
-----PPP-TTSPPSS-TTTTT-TT--HHHHH-PPP-EEEETTEEE--SSPEEE-SS-EEE--TT-----

Foldseek 3Di:
DDDDDDDPDPVDQQAAASCQVPDPPRDPNRRHHFADFADQDVVDTDRDQWDFHDPVVGTDTDGPPPDDDD

Radius of gyration: 14.29 Å; Cα contacts (8 Å, |Δi|>4): 83; chains: 1; bounding box: 25×32×39 Å

Solvent-accessible surface area (backbone atoms only — not comparable to full-atom values): 4711 Å² total; per-residue (Å²): 133,84,87,87,74,81,80,78,65,80,89,66,68,60,60,31,27,80,54,37,92,78,40,95,83,52,51,69,63,30,50,68,38,58,45,64,82,37,79,63,48,98,96,38,70,44,62,41,58,64,41,74,30,70,81,86,87,51,81,43,79,44,60,68,85,79,80,83,79,132

Nearest PDB structures (foldseek):
  4fwi-assembly1_B  TM=8.490E-01  e=8.812E-03  Caldanaerobacter subterraneus subsp. tengcongensis MB4
  8j5t-assembly1_D  TM=8.289E-01  e=1.729E-02  Mycobacterium tuberculosis H37Rv
  8j5r-assembly1_D  TM=8.210E-01  e=3.394E-02  Mycobacterium tuberculosis H37Rv

Mean predicted aligned error: 9.85 Å